Protein AF-I4MZA7-F1 (afdb_monomer)

pLDDT: mean 82.93, std 7.75, range [56.06, 92.25]

Radius of gyration: 20.18 Å; Cα contacts (8 Å, |Δi|>4): 88; chains: 1; bounding box: 49×21×58 Å

Solvent-accessible surface area (backbone atoms only — not comparable to full-atom values): 7206 Å² total; per-residue (Å²): 107,73,64,58,44,52,51,51,52,51,54,47,50,51,50,50,50,53,45,66,72,43,44,63,57,44,51,54,40,62,66,56,78,80,66,92,82,86,68,54,64,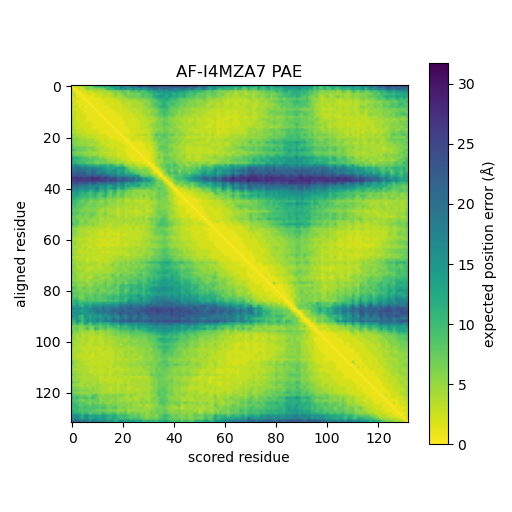65,60,43,53,50,32,48,48,31,40,66,72,43,38,46,54,50,23,50,53,32,44,50,53,32,59,70,48,41,63,58,45,51,51,53,52,51,51,51,52,50,44,40,73,77,46,47,82,67,36,64,81,73,65,51,72,68,64,51,51,44,47,52,53,48,51,53,40,42,52,51,20,52,52,39,43,53,52,40,52,52,40,52,52,51,49,53,62,62,76,103

Mean predicted aligned error: 7.25 Å

Foldseek 3Di:
DVVLLVVLVVLLVVLVVLCVVLVVLLVVLLPDDQDDDDDLPVSLVSLVCSLPVRLVVSLVSLVVSLVVCVVVLVVLVVVLVVLCVVPPPVCVVVDDPSNVSSNVSSVVSVVVSVVSVVSSVSSVVVSVVSVD

Sequence (132 aa):
MSDEISAASLLMAVVAILYGAWYQEIVDAANTTVPAKHDKHKPLAAVEKALFTRCLPLAFMAVMLVLVFSPTLVGIVGHAVSVLREHGLAAYGAYSSVRTAFCVVVLVGGGIAGHVCWMALGLAGLWRRLKA

Secondary structure (DSSP, 8-state):
-HHHHHHHHHHHHHHHHHHHHHHHHHHHHHT----SSS--HHHHHHHHHHIIIIIHHHHHHHHHHHHHHHHHHHHHHHHHHHHHHHHGGGGGGG--HHHHHHHHHHHHHHHHHHHHHHHHHHHHHHHHHHH-

Nearest PDB structures (foldseek):
  7o3y-assembly1_E  TM=3.884E-01  e=1.433E+00  Synechocystis sp. PCC 6803 substr. Kazusa
  6jx6-assembly1_C  TM=3.836E-01  e=4.178E+00  Homo sapiens
  7o3x-assembly1_D  TM=3.149E-01  e=1.775E+00  Synechocystis sp. PCC 6803 substr. Kazusa
  8d9p-assembly1_A  TM=3.160E-01  e=3.198E+00  synthetic construct
  1few-assembly1_A  TM=3.478E-01  e=8.834E+00  Homo sapiens

Structure (mmCIF, N/CA/C/O backbone):
data_AF-I4MZA7-F1
#
_entry.id   AF-I4MZA7-F1
#
loop_
_atom_site.group_PDB
_atom_site.id
_atom_site.type_symbol
_atom_site.label_atom_id
_atom_site.label_alt_id
_atom_site.label_comp_id
_atom_site.label_asym_id
_atom_site.label_entity_id
_atom_site.label_seq_id
_atom_site.pdbx_PDB_ins_code
_atom_site.Cartn_x
_atom_site.Cartn_y
_atom_site.Cartn_z
_atom_site.occupancy
_atom_site.B_iso_or_equiv
_atom_site.auth_seq_id
_atom_site.auth_comp_id
_atom_site.auth_asym_id
_atom_site.auth_atom_id
_atom_site.pdbx_PDB_model_num
ATOM 1 N N . MET A 1 1 ? 18.949 6.616 -8.871 1.00 68.62 1 MET A N 1
ATOM 2 C CA . MET A 1 1 ? 18.487 5.232 -9.145 1.00 68.62 1 MET A CA 1
ATOM 3 C C . MET A 1 1 ? 18.909 4.227 -8.078 1.00 68.62 1 MET A C 1
ATOM 5 O O . MET A 1 1 ? 18.026 3.602 -7.508 1.00 68.62 1 MET A O 1
ATOM 9 N N . SER A 1 2 ? 20.202 4.055 -7.766 1.00 71.81 2 SER A N 1
ATOM 10 C CA . SER A 1 2 ? 20.623 3.140 -6.682 1.00 71.81 2 SER A CA 1
ATOM 11 C C . SER A 1 2 ? 20.015 3.533 -5.328 1.00 71.81 2 SER A C 1
ATOM 13 O O . SER A 1 2 ? 19.492 2.678 -4.616 1.00 71.81 2 SER A O 1
ATOM 15 N N . ASP A 1 3 ? 19.982 4.835 -5.031 1.00 82.94 3 ASP A N 1
ATOM 16 C CA . ASP A 1 3 ? 19.391 5.362 -3.794 1.00 82.94 3 ASP A CA 1
ATOM 17 C C . ASP A 1 3 ? 17.865 5.205 -3.750 1.00 82.94 3 ASP A C 1
ATOM 19 O O . ASP A 1 3 ? 17.312 4.851 -2.715 1.00 82.94 3 ASP A O 1
ATOM 23 N N . GLU A 1 4 ? 17.179 5.388 -4.883 1.00 80.69 4 GLU A N 1
ATOM 24 C CA . GLU A 1 4 ? 15.722 5.205 -4.996 1.00 80.69 4 GLU A CA 1
ATOM 25 C C . GLU A 1 4 ? 15.315 3.754 -4.727 1.00 80.69 4 GLU A C 1
ATOM 27 O O . GLU A 1 4 ? 14.331 3.502 -4.036 1.00 80.69 4 GLU A O 1
ATOM 32 N N . ILE A 1 5 ? 16.084 2.791 -5.242 1.00 81.56 5 ILE A N 1
ATOM 33 C CA . ILE A 1 5 ? 15.834 1.362 -5.021 1.00 81.56 5 ILE A CA 1
ATOM 34 C C . ILE A 1 5 ? 16.136 0.977 -3.584 1.00 81.56 5 ILE A C 1
ATOM 36 O O . ILE A 1 5 ? 15.365 0.228 -2.984 1.00 81.56 5 ILE A O 1
ATOM 40 N N . SER A 1 6 ? 17.231 1.492 -3.027 1.00 86.00 6 SER A N 1
ATOM 41 C CA . SER A 1 6 ? 17.576 1.272 -1.625 1.00 86.00 6 SER A CA 1
ATOM 42 C C . SER A 1 6 ? 16.479 1.816 -0.704 1.00 86.00 6 SER A C 1
ATOM 44 O O . SER A 1 6 ? 15.973 1.091 0.152 1.00 86.00 6 SER A O 1
ATOM 46 N N . ALA A 1 7 ? 16.007 3.042 -0.955 1.00 87.25 7 ALA A N 1
ATOM 47 C CA . ALA A 1 7 ? 14.904 3.656 -0.223 1.00 87.25 7 ALA A CA 1
ATOM 48 C C . ALA A 1 7 ? 13.589 2.875 -0.380 1.00 87.25 7 ALA A C 1
ATOM 50 O O . ALA A 1 7 ? 12.920 2.602 0.616 1.00 87.25 7 ALA A O 1
ATOM 51 N N . ALA A 1 8 ? 13.229 2.466 -1.602 1.00 85.69 8 ALA A N 1
ATOM 52 C CA . ALA A 1 8 ? 12.025 1.673 -1.855 1.00 85.69 8 ALA A CA 1
ATOM 53 C C . ALA A 1 8 ? 12.072 0.318 -1.140 1.00 85.69 8 ALA A C 1
ATOM 55 O O . ALA A 1 8 ? 11.088 -0.093 -0.528 1.00 85.69 8 ALA A O 1
ATOM 56 N N . SER A 1 9 ? 13.227 -0.348 -1.170 1.00 86.50 9 SER A N 1
ATOM 57 C CA . SER A 1 9 ? 13.440 -1.639 -0.511 1.00 86.50 9 SER A CA 1
ATOM 58 C C . SER A 1 9 ? 13.379 -1.509 1.010 1.00 86.50 9 SER A C 1
ATOM 60 O O . SER A 1 9 ? 12.751 -2.336 1.667 1.00 86.50 9 SER A O 1
ATOM 62 N N . LEU A 1 10 ? 13.970 -0.449 1.573 1.00 90.06 10 LEU A N 1
ATOM 63 C CA . LEU A 1 10 ? 13.919 -0.168 3.006 1.00 90.06 10 LEU A CA 1
ATOM 64 C C . LEU A 1 10 ? 12.487 0.109 3.469 1.00 90.06 10 LEU A C 1
ATOM 66 O O . LEU A 1 10 ? 12.022 -0.494 4.434 1.00 90.06 10 LEU A O 1
ATOM 70 N N . LEU A 1 11 ? 11.769 0.987 2.766 1.00 89.62 11 LEU A N 1
ATOM 71 C CA . LEU A 1 11 ? 10.379 1.303 3.087 1.00 89.62 11 LEU A CA 1
ATOM 72 C C . LEU A 1 11 ? 9.485 0.064 2.960 1.00 89.62 11 LEU A C 1
ATOM 74 O O . LEU A 1 11 ? 8.649 -0.177 3.829 1.00 89.62 11 LEU A O 1
ATOM 78 N N . MET A 1 12 ? 9.705 -0.768 1.938 1.00 88.19 12 MET A N 1
ATOM 79 C CA . MET A 1 12 ? 8.994 -2.039 1.795 1.00 88.19 12 MET A CA 1
ATOM 80 C C . MET A 1 12 ? 9.310 -3.020 2.917 1.00 88.19 12 MET A C 1
ATOM 82 O O . MET A 1 12 ? 8.397 -3.675 3.413 1.00 88.19 12 MET A O 1
ATOM 86 N N . ALA A 1 13 ? 10.564 -3.103 3.361 1.00 91.12 13 ALA A N 1
ATOM 87 C CA . ALA A 1 13 ? 10.935 -3.933 4.500 1.00 91.12 13 ALA A CA 1
ATOM 88 C C . ALA A 1 13 ? 10.219 -3.472 5.778 1.00 91.12 13 ALA A C 1
ATOM 90 O O . ALA A 1 13 ? 9.664 -4.298 6.500 1.00 91.12 13 ALA A O 1
ATOM 91 N N . VAL A 1 14 ? 10.154 -2.160 6.023 1.00 91.62 14 VAL A N 1
ATOM 92 C CA . VAL A 1 14 ? 9.414 -1.596 7.162 1.00 91.62 14 VAL A CA 1
ATOM 93 C C . VAL A 1 14 ? 7.927 -1.947 7.075 1.00 91.62 14 VAL A C 1
ATOM 95 O O . VAL A 1 14 ? 7.368 -2.453 8.047 1.00 91.62 14 VAL A O 1
ATOM 98 N N . VAL A 1 15 ? 7.289 -1.753 5.914 1.00 88.94 15 VAL A N 1
ATOM 99 C CA . VAL A 1 15 ? 5.874 -2.111 5.712 1.00 88.94 15 VAL A CA 1
ATOM 100 C C . VAL A 1 15 ? 5.646 -3.609 5.912 1.00 88.94 15 VAL A C 1
ATOM 102 O O . VAL A 1 15 ? 4.683 -3.984 6.572 1.00 88.94 15 VAL A O 1
ATOM 105 N N . ALA A 1 16 ? 6.529 -4.470 5.402 1.00 88.31 16 ALA A N 1
ATOM 106 C CA . ALA A 1 16 ? 6.419 -5.918 5.556 1.00 88.31 16 ALA A CA 1
ATOM 107 C C . ALA A 1 16 ? 6.544 -6.361 7.022 1.00 88.31 16 ALA A C 1
ATOM 109 O O . ALA A 1 16 ? 5.774 -7.210 7.471 1.00 88.31 16 ALA A O 1
ATOM 110 N N . ILE A 1 17 ? 7.466 -5.761 7.783 1.00 92.25 17 ILE A N 1
ATOM 111 C CA . ILE A 1 17 ? 7.633 -6.034 9.216 1.00 92.25 17 ILE A CA 1
ATOM 112 C C . ILE A 1 17 ? 6.393 -5.585 9.993 1.00 92.25 17 ILE A C 1
ATOM 114 O O . ILE A 1 17 ? 5.857 -6.361 10.783 1.00 92.25 17 ILE A O 1
ATOM 118 N N . LEU A 1 18 ? 5.903 -4.364 9.753 1.00 89.12 18 LEU A N 1
ATOM 119 C CA . LEU A 1 18 ? 4.693 -3.855 10.408 1.00 89.12 18 LEU A CA 1
ATOM 120 C C . LEU A 1 18 ? 3.461 -4.688 10.043 1.00 89.12 18 LEU A C 1
ATOM 122 O O . LEU A 1 18 ? 2.650 -5.004 10.911 1.00 89.12 18 LEU A O 1
ATOM 126 N N . TYR A 1 19 ? 3.348 -5.090 8.775 1.00 87.88 19 TYR A N 1
ATOM 127 C CA . TYR A 1 19 ? 2.297 -5.985 8.313 1.00 87.88 19 TYR A CA 1
ATOM 128 C C . TYR A 1 19 ? 2.361 -7.318 9.051 1.00 87.88 19 TYR A C 1
ATOM 130 O O . TYR A 1 19 ? 1.372 -7.707 9.660 1.00 87.88 19 TYR A O 1
ATOM 138 N N . GLY A 1 20 ? 3.518 -7.981 9.086 1.00 88.44 20 GLY A N 1
ATOM 139 C CA . GLY A 1 20 ? 3.688 -9.241 9.812 1.00 88.44 20 GLY A CA 1
ATOM 140 C C . GLY A 1 20 ? 3.380 -9.123 11.308 1.00 88.44 20 GLY A C 1
ATOM 141 O O . GLY A 1 20 ? 2.725 -10.001 11.865 1.00 88.44 20 GLY A O 1
ATOM 142 N N . ALA A 1 21 ? 3.790 -8.021 11.942 1.00 89.81 21 ALA A N 1
ATOM 143 C CA . ALA A 1 21 ? 3.565 -7.777 13.365 1.00 89.81 21 ALA A CA 1
ATOM 144 C C . ALA A 1 21 ? 2.085 -7.553 13.710 1.00 89.81 21 ALA A C 1
ATOM 146 O O . ALA A 1 21 ? 1.628 -7.992 14.762 1.00 89.81 21 ALA A O 1
ATOM 147 N N . TRP A 1 22 ? 1.332 -6.868 12.846 1.00 90.00 22 TRP A N 1
ATOM 148 C CA . TRP A 1 22 ? -0.057 -6.493 13.129 1.00 90.00 22 TRP A CA 1
ATOM 149 C C . TRP A 1 22 ? -1.097 -7.390 12.457 1.00 90.00 22 TRP A C 1
ATOM 151 O O . TRP A 1 22 ? -2.272 -7.304 12.806 1.00 90.00 22 TRP A O 1
ATOM 161 N N . TYR A 1 23 ? -0.697 -8.253 11.519 1.00 85.62 23 TYR A N 1
ATOM 162 C CA . TYR A 1 23 ? -1.616 -9.061 10.717 1.00 85.62 23 TYR A CA 1
ATOM 163 C C . TYR A 1 23 ? -2.543 -9.932 11.569 1.00 85.62 23 TYR A C 1
ATOM 165 O O . TYR A 1 23 ? -3.756 -9.872 11.381 1.00 85.62 23 TYR A O 1
ATOM 173 N N . GLN A 1 24 ? -1.999 -10.684 12.533 1.00 84.25 24 GLN A N 1
ATOM 174 C CA . GLN A 1 24 ? -2.805 -11.550 13.405 1.00 84.25 24 GLN A CA 1
ATOM 175 C C . GLN A 1 24 ? -3.857 -10.746 14.168 1.00 84.25 24 GLN A C 1
ATOM 177 O O . GLN A 1 24 ? -5.030 -11.091 14.163 1.00 84.25 24 GLN A O 1
ATOM 182 N N . GLU A 1 25 ? -3.472 -9.593 14.711 1.00 83.38 25 GLU A N 1
ATOM 183 C CA . GLU A 1 25 ? -4.386 -8.763 15.491 1.00 83.38 25 GLU A CA 1
ATOM 184 C C . GLU A 1 25 ? -5.499 -8.133 14.635 1.00 83.38 25 GLU A C 1
ATOM 186 O O . GLU A 1 25 ? -6.609 -7.911 15.120 1.00 83.38 25 GLU A O 1
ATOM 191 N N . ILE A 1 26 ? -5.220 -7.842 13.358 1.00 83.88 26 ILE A N 1
ATOM 192 C CA . ILE A 1 26 ? -6.232 -7.378 12.400 1.00 83.88 26 ILE A CA 1
ATOM 193 C C . ILE A 1 26 ? -7.184 -8.530 12.049 1.00 83.88 26 ILE A C 1
ATOM 195 O O . ILE A 1 26 ? -8.394 -8.320 11.994 1.00 83.88 26 ILE A O 1
ATOM 199 N N . VAL A 1 27 ? -6.661 -9.739 11.830 1.00 85.44 27 VAL A N 1
ATOM 200 C CA . VAL A 1 27 ? -7.465 -10.932 11.517 1.00 85.44 27 VAL A CA 1
ATOM 201 C C . VAL A 1 27 ? -8.358 -11.328 12.694 1.00 85.44 27 VAL A C 1
ATOM 203 O O . VAL A 1 27 ? -9.546 -11.579 12.499 1.00 85.44 27 VAL A O 1
ATOM 206 N N . ASP A 1 28 ? -7.841 -11.309 13.918 1.00 83.38 28 ASP A N 1
ATOM 207 C CA . ASP A 1 28 ? -8.614 -11.614 15.126 1.00 83.38 28 ASP A CA 1
ATOM 208 C C . ASP A 1 28 ? -9.752 -10.605 15.334 1.00 83.38 28 ASP A C 1
ATOM 210 O O . ASP A 1 28 ? -10.897 -10.976 15.616 1.00 83.38 28 ASP A O 1
ATOM 214 N N . ALA A 1 29 ? -9.476 -9.317 15.110 1.00 80.88 29 ALA A N 1
ATOM 215 C CA . ALA A 1 29 ? -10.504 -8.283 15.128 1.00 80.88 29 ALA A CA 1
ATOM 216 C C . ALA A 1 29 ? -11.545 -8.482 14.011 1.00 80.88 29 ALA A C 1
ATOM 218 O O . ALA A 1 29 ? -12.739 -8.315 14.255 1.00 80.88 29 ALA A O 1
ATOM 219 N N . ALA A 1 30 ? -11.125 -8.883 12.805 1.00 78.88 30 ALA A N 1
ATOM 220 C CA . ALA A 1 30 ? -12.030 -9.176 11.688 1.00 78.88 30 ALA A CA 1
ATOM 221 C C . ALA A 1 30 ? -12.961 -10.368 11.972 1.00 78.88 30 ALA A C 1
ATOM 223 O O . ALA A 1 30 ? -14.106 -10.374 11.522 1.00 78.88 30 ALA A O 1
ATOM 224 N N . ASN A 1 31 ? -12.478 -11.356 12.728 1.00 82.75 31 ASN A N 1
ATOM 225 C CA . ASN A 1 31 ? -13.219 -12.565 13.094 1.00 82.75 31 ASN A CA 1
ATOM 226 C C . ASN A 1 31 ? -14.056 -12.407 14.374 1.00 82.75 31 ASN A C 1
ATOM 228 O O . ASN A 1 31 ? -14.719 -13.352 14.804 1.00 82.75 31 ASN A O 1
ATOM 232 N N . THR A 1 32 ? -14.050 -11.225 14.994 1.00 78.62 32 THR A N 1
ATOM 233 C CA . THR A 1 32 ? -14.827 -10.970 16.207 1.00 78.62 32 THR A CA 1
ATOM 234 C C . THR A 1 32 ? -16.327 -11.068 15.911 1.00 78.62 32 THR A C 1
ATOM 236 O O . THR A 1 32 ? -16.890 -10.294 15.136 1.00 78.62 32 THR A O 1
ATOM 239 N N . THR A 1 33 ? -17.002 -12.021 16.558 1.00 70.50 33 THR A N 1
ATOM 240 C CA . THR A 1 33 ? -18.451 -12.221 16.430 1.00 70.50 33 THR A CA 1
ATOM 241 C C . THR A 1 33 ? -19.230 -11.055 17.028 1.00 70.50 33 THR A C 1
ATOM 243 O O . THR A 1 33 ? -18.947 -10.630 18.147 1.00 70.50 33 THR A O 1
ATOM 246 N N . VAL A 1 34 ? -20.255 -10.574 16.318 1.00 66.25 34 VAL A N 1
ATOM 247 C CA . VAL A 1 34 ? -21.151 -9.507 16.793 1.00 66.25 34 VAL A CA 1
ATOM 248 C C . VAL A 1 34 ? -22.125 -10.083 17.832 1.00 66.25 34 VAL A C 1
ATOM 250 O O . VAL A 1 34 ? -22.986 -10.884 17.459 1.00 66.25 34 VAL A O 1
ATOM 253 N N . PRO A 1 35 ? -22.038 -9.712 19.125 1.00 69.19 35 PRO A N 1
ATOM 254 C CA . PRO A 1 35 ? -22.944 -10.252 20.131 1.00 69.19 35 PRO A CA 1
ATOM 255 C C . PRO A 1 35 ? -24.355 -9.671 19.966 1.00 69.19 35 PRO A C 1
ATOM 257 O O . PRO A 1 35 ? -24.537 -8.473 19.743 1.00 69.19 35 PRO A O 1
ATOM 260 N N . ALA A 1 36 ? -25.367 -10.530 20.113 1.00 63.28 36 ALA A N 1
ATOM 261 C CA . ALA A 1 36 ? -26.744 -10.213 19.744 1.00 63.28 36 ALA A CA 1
ATOM 262 C C . ALA A 1 36 ? -27.428 -9.163 20.635 1.00 63.28 36 ALA A C 1
ATOM 264 O O . ALA A 1 36 ? -28.314 -8.480 20.130 1.00 63.28 36 ALA A O 1
ATOM 265 N N . LYS A 1 37 ? -27.081 -9.020 21.931 1.00 59.12 37 LYS A N 1
ATOM 266 C CA . LYS A 1 37 ? -27.873 -8.136 22.813 1.00 59.12 37 LYS A CA 1
ATOM 267 C C . LYS A 1 37 ? -27.232 -7.504 24.059 1.00 59.12 37 LYS A C 1
ATOM 269 O O . LYS A 1 37 ? -27.849 -6.551 24.516 1.00 59.12 37 LYS A O 1
ATOM 274 N N . HIS A 1 38 ? -26.093 -7.940 24.628 1.00 56.06 38 HIS A N 1
ATOM 275 C CA . HIS A 1 38 ? -25.729 -7.460 25.989 1.00 56.06 38 HIS A CA 1
ATOM 276 C C . HIS A 1 38 ? -24.266 -7.118 26.340 1.00 56.06 38 HIS A C 1
ATOM 278 O O . HIS A 1 38 ? -24.046 -6.644 27.446 1.00 56.06 38 HIS A O 1
ATOM 284 N N . ASP A 1 39 ? -23.272 -7.236 25.452 1.00 64.31 39 ASP A N 1
ATOM 285 C CA . ASP A 1 39 ? -21.921 -6.713 25.761 1.00 64.31 39 ASP A CA 1
ATOM 286 C C . ASP A 1 39 ? -21.139 -6.362 24.483 1.00 64.31 39 ASP A C 1
ATOM 288 O O . ASP A 1 39 ? -20.145 -6.989 24.120 1.00 64.31 39 ASP A O 1
ATOM 292 N N . LYS A 1 40 ? -21.644 -5.379 23.723 1.00 67.44 40 LYS A N 1
ATOM 293 C CA . LYS A 1 40 ? -20.990 -4.903 22.489 1.00 67.44 40 LYS A CA 1
ATOM 294 C C . LYS A 1 40 ? -19.747 -4.047 22.770 1.00 67.44 40 LYS A C 1
ATOM 296 O O . LYS A 1 40 ? -18.962 -3.810 21.858 1.00 67.44 40 LYS A O 1
ATOM 301 N N . HIS A 1 41 ? -19.543 -3.582 24.006 1.00 72.00 41 HIS A N 1
ATOM 302 C CA . HIS A 1 41 ? -18.544 -2.554 24.303 1.00 72.00 41 HIS A CA 1
ATOM 303 C C . HIS A 1 41 ? -17.104 -3.070 24.183 1.00 72.00 41 HIS A C 1
ATOM 305 O O . HIS A 1 41 ? -16.265 -2.414 23.566 1.00 72.00 41 HIS A O 1
ATOM 311 N N . LYS A 1 42 ? -16.836 -4.272 24.709 1.00 75.75 42 LYS A N 1
ATOM 312 C CA . LYS A 1 42 ? -15.532 -4.945 24.599 1.0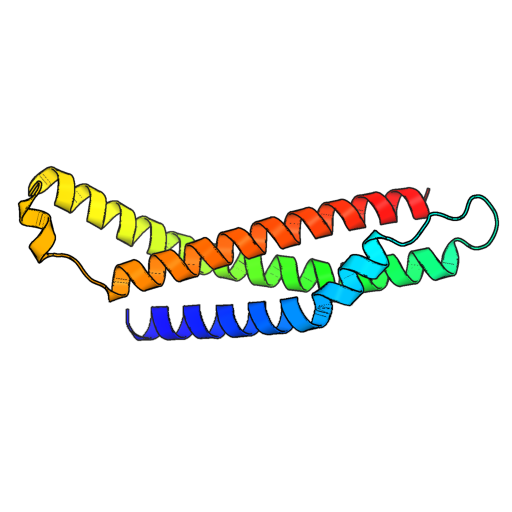0 75.75 42 LYS A CA 1
ATOM 313 C C . LYS A 1 42 ? -15.140 -5.296 23.154 1.00 75.75 42 LYS A C 1
ATOM 315 O O . LYS A 1 42 ? -14.042 -4.909 22.753 1.00 75.75 42 LYS A O 1
ATOM 320 N N . PRO A 1 43 ? -15.988 -5.970 22.346 1.00 76.94 43 PRO A N 1
ATOM 321 C CA . PRO A 1 43 ? -15.641 -6.272 20.958 1.00 76.94 43 PRO A CA 1
ATOM 322 C C . PRO A 1 43 ? -15.540 -5.006 20.099 1.00 76.94 43 PRO A C 1
ATOM 324 O O . PRO A 1 43 ? -14.662 -4.925 19.247 1.00 76.94 43 PRO A O 1
ATOM 327 N N . LEU A 1 44 ? -16.362 -3.982 20.356 1.00 79.19 44 LEU A N 1
ATOM 328 C CA . LEU A 1 44 ? -16.271 -2.710 19.638 1.00 79.19 44 LEU A CA 1
ATOM 329 C C . LEU A 1 44 ? -14.941 -1.998 19.911 1.00 79.19 44 LEU A C 1
ATOM 331 O O . LEU A 1 44 ? -14.286 -1.581 18.961 1.00 79.19 44 LEU A O 1
ATOM 335 N N . ALA A 1 45 ? -14.503 -1.922 21.172 1.00 79.88 45 ALA A N 1
ATOM 336 C CA . ALA A 1 45 ? -13.222 -1.308 21.528 1.00 79.88 45 ALA A CA 1
ATOM 337 C C . ALA A 1 45 ? -12.020 -2.061 20.926 1.00 79.88 45 ALA A C 1
ATOM 339 O O . ALA A 1 45 ? -11.053 -1.437 20.487 1.00 79.88 45 ALA A O 1
ATOM 340 N N . ALA A 1 46 ? -12.083 -3.396 20.865 1.00 81.06 46 ALA A N 1
ATOM 341 C CA . ALA A 1 46 ? -11.049 -4.213 20.232 1.00 81.06 46 ALA A CA 1
ATOM 342 C C . ALA A 1 46 ? -10.967 -3.964 18.715 1.00 81.06 46 ALA A C 1
ATOM 344 O O . ALA A 1 46 ? -9.879 -3.715 18.191 1.00 81.06 46 ALA A O 1
ATOM 345 N N . VAL A 1 47 ? -12.115 -3.958 18.027 1.00 82.50 47 VAL A N 1
ATOM 346 C CA . VAL A 1 47 ? -12.197 -3.684 16.582 1.00 82.50 47 VAL A CA 1
ATOM 347 C C . VAL A 1 47 ? -11.776 -2.249 16.264 1.00 82.50 47 VAL A C 1
ATOM 349 O O . VAL A 1 47 ? -11.048 -2.026 15.301 1.00 82.50 47 VAL A O 1
ATOM 352 N N . GLU A 1 48 ? -12.171 -1.273 17.082 1.00 84.50 48 GLU A N 1
ATOM 353 C CA . GLU A 1 48 ? -11.784 0.131 16.916 1.00 84.50 48 GLU A CA 1
ATOM 354 C C . GLU A 1 48 ? -10.273 0.325 17.072 1.00 84.50 48 GLU A C 1
ATOM 356 O O . GLU A 1 48 ? -9.638 0.941 16.215 1.00 84.50 48 GLU A O 1
ATOM 361 N N . LYS A 1 49 ? -9.673 -0.263 18.113 1.00 84.69 49 LYS A N 1
ATOM 362 C CA . LYS A 1 49 ? -8.222 -0.215 18.324 1.00 84.69 49 LYS A CA 1
ATOM 363 C C . LYS A 1 49 ? -7.467 -0.879 17.170 1.00 84.69 49 LYS A C 1
ATOM 365 O O . LYS A 1 49 ? -6.493 -0.320 16.670 1.00 84.69 49 LYS A O 1
ATOM 370 N N . ALA A 1 50 ? -7.916 -2.047 16.711 1.00 85.44 50 ALA A N 1
ATOM 371 C CA . ALA A 1 50 ? -7.300 -2.724 15.572 1.00 85.44 50 ALA A CA 1
ATOM 372 C C . ALA A 1 50 ? -7.417 -1.899 14.278 1.00 85.44 50 ALA A C 1
ATOM 374 O O . ALA A 1 50 ? -6.445 -1.789 13.527 1.00 85.44 50 ALA A O 1
ATOM 375 N N . LEU A 1 51 ? -8.569 -1.264 14.044 1.00 85.69 51 LEU A N 1
ATOM 376 C CA . LEU A 1 51 ? -8.803 -0.430 12.870 1.00 85.69 51 LEU A CA 1
ATOM 377 C C . LEU A 1 51 ? -7.945 0.842 12.895 1.00 85.69 51 LEU A C 1
ATOM 379 O O . LEU A 1 51 ? -7.170 1.064 11.969 1.00 85.69 51 LEU A O 1
ATOM 383 N N . PHE A 1 52 ? -8.048 1.662 13.942 1.00 86.38 52 PHE A N 1
ATOM 384 C CA . PHE A 1 52 ? -7.434 2.994 13.973 1.00 86.38 52 PHE A CA 1
ATOM 385 C C . PHE A 1 52 ? -5.960 2.998 14.373 1.00 86.38 52 PHE A C 1
ATOM 387 O O . PHE A 1 52 ? -5.218 3.865 13.922 1.00 86.38 52 PHE A O 1
ATOM 394 N N . THR A 1 53 ? -5.510 2.054 15.201 1.00 86.56 53 THR A N 1
ATOM 395 C CA . THR A 1 53 ? -4.120 2.046 15.687 1.00 86.56 53 THR A CA 1
ATOM 396 C C . THR A 1 53 ? -3.193 1.207 14.812 1.00 86.56 53 THR A C 1
ATOM 398 O O . THR A 1 53 ? -1.984 1.406 14.855 1.00 86.56 53 THR A O 1
ATOM 401 N N . ARG A 1 54 ? -3.726 0.268 14.018 1.00 87.00 54 ARG A N 1
ATOM 402 C CA . ARG A 1 54 ? -2.902 -0.690 13.260 1.00 87.00 54 ARG A CA 1
ATOM 403 C C . ARG A 1 54 ? -3.252 -0.732 11.787 1.00 87.00 54 ARG A C 1
ATOM 405 O O . ARG A 1 54 ? -2.419 -0.396 10.953 1.00 87.00 54 ARG A O 1
ATOM 412 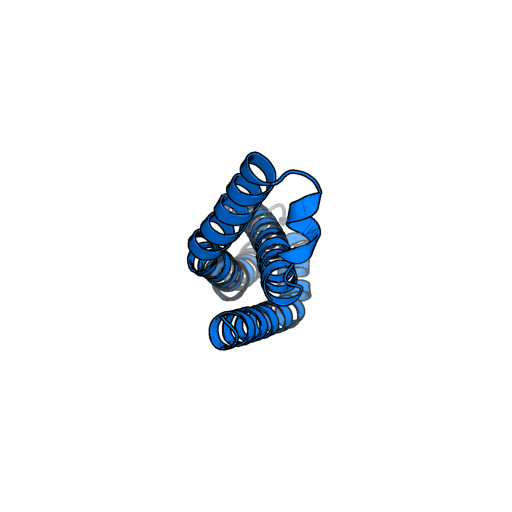N N . CYS A 1 55 ? -4.489 -1.103 11.467 1.00 87.62 55 CYS A N 1
ATOM 413 C CA . CYS A 1 55 ? -4.902 -1.342 10.089 1.00 87.62 55 CYS A CA 1
ATOM 414 C C . CYS A 1 55 ? -4.847 -0.061 9.244 1.00 87.62 55 CYS A C 1
ATOM 416 O O . CYS A 1 55 ? -4.279 -0.062 8.156 1.00 87.62 55 CYS A O 1
ATOM 418 N N . LEU A 1 56 ? -5.370 1.051 9.766 1.00 88.31 56 LEU A N 1
ATOM 419 C CA . LEU A 1 56 ? -5.428 2.325 9.055 1.00 88.31 56 LEU A CA 1
ATOM 420 C C . LEU A 1 56 ? -4.048 2.995 8.897 1.00 88.31 56 LEU A C 1
ATOM 422 O O . LEU A 1 56 ? -3.732 3.390 7.775 1.00 88.31 56 LEU A O 1
ATOM 426 N N . PRO A 1 57 ? -3.179 3.062 9.92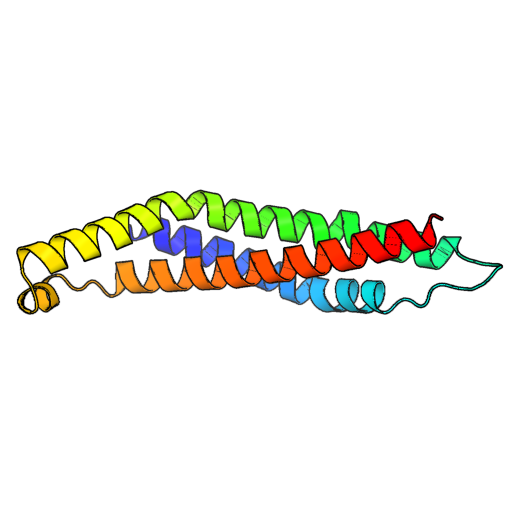9 1.00 89.06 57 PRO A N 1
ATOM 427 C CA . PRO A 1 57 ? -1.799 3.519 9.760 1.00 89.06 57 PRO A CA 1
ATOM 428 C C . PRO A 1 57 ? -1.012 2.667 8.763 1.00 89.06 57 PRO A C 1
ATOM 430 O O . PRO A 1 57 ? -0.300 3.212 7.923 1.00 89.06 57 PRO A O 1
ATOM 433 N N . LEU A 1 58 ? -1.173 1.341 8.808 1.00 88.94 58 LEU A N 1
ATOM 434 C CA . LEU A 1 58 ? -0.506 0.429 7.880 1.00 88.94 58 LEU A CA 1
ATOM 435 C C . LEU A 1 58 ? -0.983 0.631 6.438 1.00 88.94 58 LEU A C 1
ATOM 437 O O . LEU A 1 58 ? -0.158 0.723 5.531 1.00 88.94 58 LEU A O 1
ATOM 441 N N . ALA A 1 59 ? -2.299 0.755 6.234 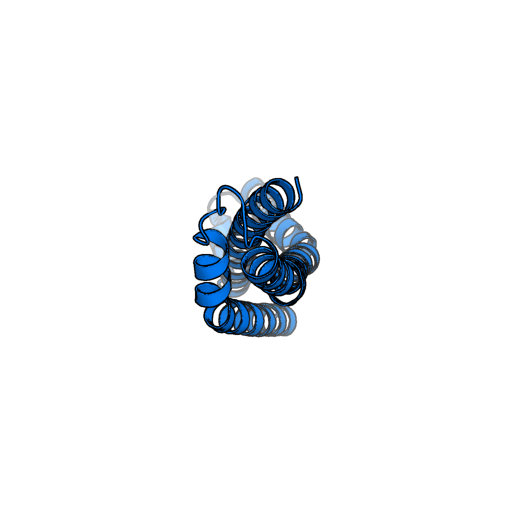1.00 89.31 59 ALA A N 1
ATOM 442 C CA . ALA A 1 59 ? -2.884 1.065 4.933 1.00 89.31 59 ALA A CA 1
ATOM 443 C C . ALA A 1 59 ? -2.336 2.391 4.400 1.00 89.31 59 ALA A C 1
ATOM 445 O O . ALA A 1 59 ? -1.905 2.474 3.253 1.00 89.31 59 ALA A O 1
ATOM 446 N N . PHE A 1 60 ? -2.303 3.417 5.253 1.00 90.44 60 PHE A N 1
ATOM 447 C CA . PHE A 1 60 ? -1.807 4.736 4.892 1.00 90.44 60 PHE A CA 1
ATOM 448 C C . PHE A 1 60 ? -0.332 4.700 4.480 1.00 90.44 60 PHE A C 1
ATOM 450 O O . PHE A 1 60 ? 0.008 5.223 3.421 1.00 90.44 60 PHE A O 1
ATOM 457 N N . MET A 1 61 ? 0.537 4.042 5.258 1.00 90.38 61 MET A N 1
ATOM 458 C CA . MET A 1 61 ? 1.956 3.912 4.909 1.00 90.38 61 MET A CA 1
ATOM 459 C C . MET A 1 61 ? 2.158 3.153 3.596 1.00 90.38 61 MET A C 1
ATOM 461 O O . MET A 1 61 ? 2.932 3.596 2.749 1.00 90.38 61 MET A O 1
ATOM 465 N N . ALA A 1 62 ? 1.447 2.039 3.403 1.00 88.69 62 ALA A N 1
ATOM 466 C CA . ALA A 1 62 ? 1.559 1.239 2.188 1.00 88.69 62 ALA A CA 1
ATOM 467 C C . ALA A 1 62 ? 1.081 2.018 0.948 1.00 88.69 62 ALA A C 1
ATOM 469 O O . ALA A 1 62 ? 1.748 2.010 -0.085 1.00 88.69 62 ALA A O 1
ATOM 470 N N . VAL A 1 63 ? -0.029 2.755 1.055 1.00 90.56 63 VAL A N 1
ATOM 471 C CA . VAL A 1 63 ? -0.534 3.612 -0.029 1.00 90.56 63 VAL A CA 1
ATOM 472 C C . VAL A 1 63 ? 0.420 4.771 -0.317 1.00 90.56 63 VAL A C 1
ATOM 474 O O . VAL A 1 63 ? 0.710 5.036 -1.482 1.00 90.56 63 VAL A O 1
ATOM 477 N N . MET A 1 64 ? 0.944 5.441 0.713 1.00 91.12 64 MET A N 1
ATOM 478 C CA . MET A 1 64 ? 1.925 6.520 0.545 1.00 91.12 64 MET A CA 1
ATOM 479 C C . MET A 1 64 ? 3.186 6.030 -0.165 1.00 91.12 64 MET A C 1
ATOM 481 O O . MET A 1 64 ? 3.647 6.685 -1.095 1.00 91.12 64 MET A O 1
ATOM 485 N N . LEU A 1 65 ? 3.705 4.860 0.217 1.00 89.31 65 LEU A N 1
ATOM 486 C CA . LEU A 1 65 ? 4.851 4.234 -0.444 1.00 89.31 65 LEU A CA 1
ATOM 487 C C . LEU A 1 65 ? 4.591 4.069 -1.944 1.00 89.31 65 LEU A C 1
ATOM 489 O O . LEU A 1 65 ? 5.391 4.506 -2.770 1.00 89.31 65 LEU A O 1
ATOM 493 N N . VAL A 1 66 ? 3.448 3.486 -2.304 1.00 89.31 66 VAL A N 1
ATOM 494 C CA . VAL A 1 66 ? 3.080 3.264 -3.707 1.00 89.31 66 VAL A CA 1
ATOM 495 C C . VAL A 1 66 ? 2.922 4.587 -4.448 1.00 89.31 66 VAL A C 1
ATOM 497 O O . VAL A 1 66 ? 3.415 4.711 -5.562 1.00 89.31 66 VAL A O 1
ATOM 500 N N . LEU A 1 67 ? 2.294 5.594 -3.840 1.00 90.06 67 LEU A N 1
ATOM 501 C CA . LEU A 1 67 ? 2.114 6.909 -4.459 1.00 90.06 67 LEU A CA 1
ATOM 502 C C . LEU A 1 67 ? 3.440 7.634 -4.702 1.00 90.06 67 LEU A C 1
ATOM 504 O O . LEU A 1 67 ? 3.612 8.222 -5.767 1.00 90.06 67 LEU A O 1
ATOM 508 N N . VAL A 1 68 ? 4.383 7.558 -3.760 1.00 91.38 68 VAL A N 1
ATOM 509 C CA . VAL A 1 68 ? 5.714 8.171 -3.891 1.00 91.38 68 VAL A CA 1
ATOM 510 C C . VAL A 1 68 ? 6.505 7.539 -5.037 1.00 91.38 68 VAL A C 1
ATOM 512 O O . VAL A 1 68 ? 7.155 8.253 -5.798 1.00 91.38 68 VAL A O 1
ATOM 515 N N . PHE A 1 69 ? 6.429 6.215 -5.203 1.00 87.94 69 PHE A N 1
ATOM 516 C CA . PHE A 1 69 ? 7.189 5.501 -6.236 1.00 87.94 69 PHE A CA 1
ATOM 517 C C . PHE A 1 69 ? 6.438 5.295 -7.561 1.00 87.94 69 PHE A C 1
ATOM 519 O O . PHE A 1 69 ? 7.055 4.950 -8.571 1.00 87.94 69 PHE A O 1
ATOM 526 N N . SER A 1 70 ? 5.130 5.556 -7.592 1.00 88.00 70 SER A N 1
ATOM 527 C CA . SER A 1 70 ? 4.281 5.508 -8.788 1.00 88.00 70 SER A CA 1
ATOM 528 C C . SER A 1 70 ? 4.795 6.360 -9.960 1.00 88.00 70 SER A C 1
ATOM 530 O O . SER A 1 70 ? 4.934 5.809 -11.055 1.00 88.00 70 SER A O 1
ATOM 532 N N . PRO A 1 71 ? 5.148 7.656 -9.799 1.00 86.88 71 PRO A N 1
ATOM 533 C CA . PRO A 1 71 ? 5.630 8.458 -10.928 1.00 86.88 71 PRO A CA 1
ATOM 534 C C . PRO A 1 71 ? 6.918 7.887 -11.533 1.00 86.88 71 PR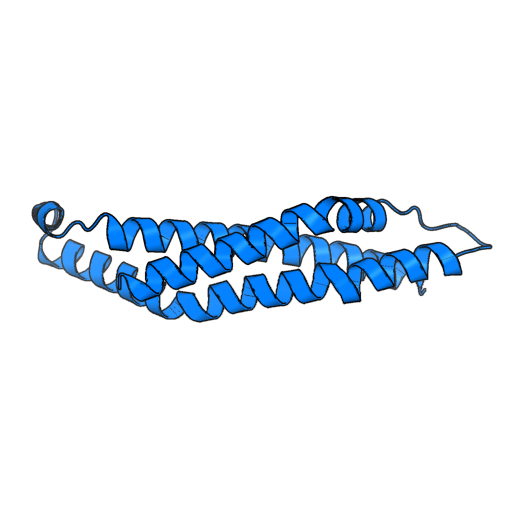O A C 1
ATOM 536 O O . PRO A 1 71 ? 7.059 7.831 -12.756 1.00 86.88 71 PRO A O 1
ATOM 539 N N . THR A 1 72 ? 7.829 7.390 -10.693 1.00 87.06 72 THR A N 1
ATOM 540 C CA . THR A 1 72 ? 9.069 6.742 -11.137 1.00 87.06 72 THR A CA 1
ATOM 541 C C . THR A 1 72 ? 8.779 5.460 -11.912 1.00 87.06 72 THR A C 1
ATOM 543 O O . THR A 1 72 ? 9.379 5.229 -12.962 1.00 87.06 72 THR A O 1
ATOM 546 N N . LEU A 1 73 ? 7.824 4.647 -11.448 1.00 86.50 73 LEU A N 1
ATOM 547 C CA . LEU A 1 73 ? 7.385 3.445 -12.156 1.00 86.50 73 LEU A CA 1
ATOM 548 C C . LEU A 1 73 ? 6.832 3.786 -13.547 1.00 86.50 73 LEU A C 1
ATOM 550 O O . LEU A 1 73 ? 7.244 3.179 -14.534 1.00 86.50 73 LEU A O 1
ATOM 554 N N . VAL A 1 74 ? 5.946 4.782 -13.641 1.00 87.31 74 VAL A N 1
ATOM 555 C CA . VAL A 1 74 ? 5.366 5.229 -14.919 1.00 87.31 74 VAL A CA 1
ATOM 556 C C . VAL A 1 74 ? 6.452 5.741 -15.865 1.00 87.31 74 VAL A C 1
ATOM 558 O O . VAL A 1 74 ? 6.427 5.409 -17.048 1.00 87.31 74 VAL A O 1
ATOM 561 N N . GLY A 1 75 ? 7.441 6.481 -15.356 1.00 86.19 75 GLY A N 1
ATOM 562 C CA . GLY A 1 75 ? 8.583 6.937 -16.149 1.00 86.19 75 GLY A CA 1
ATOM 563 C C . GLY A 1 75 ? 9.421 5.783 -16.708 1.00 86.19 75 GLY A C 1
ATOM 564 O O . GLY A 1 75 ? 9.756 5.779 -17.893 1.00 86.19 75 GLY A O 1
ATOM 565 N N . ILE A 1 76 ? 9.712 4.768 -15.887 1.00 85.88 76 ILE A N 1
ATOM 566 C CA . ILE A 1 76 ? 10.466 3.579 -16.313 1.00 85.88 76 ILE A CA 1
ATOM 567 C C . ILE A 1 76 ? 9.690 2.788 -17.370 1.00 85.88 76 ILE A C 1
ATOM 569 O O . ILE A 1 76 ? 10.262 2.415 -18.395 1.00 85.88 76 ILE A O 1
ATOM 573 N N . VAL A 1 77 ? 8.395 2.552 -17.147 1.00 85.50 77 VAL A N 1
ATOM 574 C CA . VAL A 1 77 ? 7.538 1.818 -18.089 1.00 85.50 77 VAL A CA 1
ATOM 575 C C . VAL A 1 77 ? 7.377 2.598 -19.394 1.00 85.50 77 VAL A C 1
ATOM 577 O O . VAL A 1 77 ? 7.521 2.020 -20.467 1.00 85.50 77 VAL A O 1
ATOM 580 N N . GLY A 1 78 ? 7.150 3.912 -19.324 1.00 84.94 78 GLY A N 1
ATOM 581 C CA . GLY A 1 78 ? 7.056 4.780 -20.497 1.00 84.94 78 GLY A CA 1
ATOM 582 C C . GLY A 1 78 ? 8.328 4.746 -21.344 1.00 84.94 78 GLY A C 1
ATOM 583 O O . GLY A 1 78 ? 8.249 4.559 -22.557 1.00 84.94 78 GLY A O 1
ATOM 584 N N . HIS A 1 79 ? 9.497 4.821 -20.701 1.00 84.19 79 HIS A N 1
ATOM 585 C CA . HIS A 1 79 ? 10.789 4.686 -21.374 1.00 84.19 79 HIS A CA 1
ATOM 586 C C . HIS A 1 79 ? 10.992 3.284 -21.970 1.00 84.19 79 HIS A C 1
ATOM 588 O O . HIS A 1 79 ? 11.562 3.137 -23.047 1.00 84.19 79 HIS A O 1
ATOM 594 N N . ALA A 1 80 ? 10.549 2.225 -21.291 1.00 82.31 80 ALA A N 1
ATOM 595 C CA . ALA A 1 80 ? 10.633 0.873 -21.841 1.00 82.31 80 ALA A CA 1
ATOM 596 C C . ALA A 1 80 ? 9.763 0.726 -23.102 1.00 82.31 80 ALA A C 1
ATOM 598 O O . ALA A 1 80 ? 10.201 0.142 -24.092 1.00 82.31 80 ALA A O 1
ATOM 599 N N . VAL A 1 81 ? 8.559 1.307 -23.094 1.00 82.44 81 VAL A N 1
ATOM 600 C CA . VAL A 1 81 ? 7.637 1.290 -24.238 1.00 82.44 81 VAL A CA 1
ATOM 601 C C . VAL A 1 81 ? 8.174 2.112 -25.411 1.00 82.44 81 VAL A C 1
ATOM 603 O O . VAL A 1 81 ? 8.063 1.659 -26.550 1.00 82.44 81 VAL A O 1
ATOM 606 N N . SER A 1 82 ? 8.765 3.288 -25.169 1.00 82.25 82 SER A N 1
ATOM 607 C CA . SER A 1 82 ? 9.347 4.105 -26.244 1.00 82.25 82 SER A CA 1
ATOM 608 C C . SER A 1 82 ? 10.52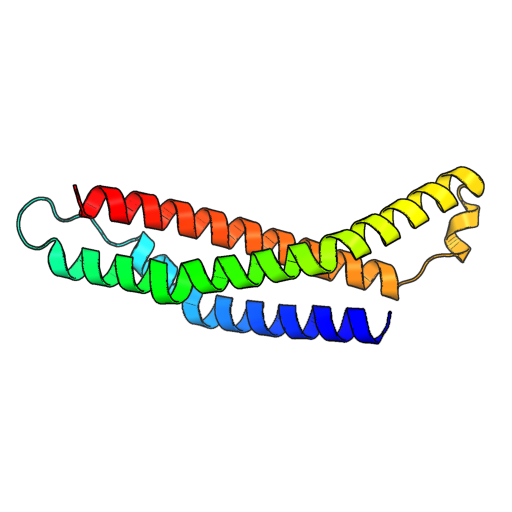9 3.399 -26.908 1.00 82.25 82 SER A C 1
ATOM 610 O O . SER A 1 82 ? 10.547 3.260 -28.128 1.00 82.25 82 SER A O 1
ATOM 612 N N . VAL A 1 83 ? 11.453 2.846 -26.116 1.00 81.62 83 VAL A N 1
ATOM 613 C CA . VAL A 1 83 ? 12.614 2.107 -26.637 1.00 81.62 83 VAL A CA 1
ATOM 614 C C . VAL A 1 83 ? 12.178 0.866 -27.417 1.00 81.62 83 VAL A C 1
ATOM 616 O O . VAL A 1 83 ? 12.731 0.587 -28.480 1.00 81.62 83 VAL A O 1
ATOM 619 N N . LEU A 1 84 ? 11.157 0.146 -26.942 1.00 81.31 84 LEU A N 1
ATOM 620 C CA . LEU A 1 84 ? 10.614 -1.007 -27.659 1.00 81.31 84 LEU A CA 1
ATOM 621 C C . LEU A 1 84 ? 9.986 -0.610 -29.004 1.00 81.31 84 LEU A C 1
ATOM 623 O O . LEU A 1 84 ? 10.153 -1.327 -29.988 1.00 81.31 84 LEU A O 1
ATOM 627 N N . ARG A 1 85 ? 9.281 0.528 -29.062 1.00 80.50 85 ARG A N 1
ATOM 628 C CA . ARG A 1 85 ? 8.684 1.042 -30.305 1.00 80.50 85 ARG A CA 1
ATOM 629 C C . ARG A 1 85 ? 9.730 1.511 -31.312 1.00 80.50 85 ARG A C 1
ATOM 631 O O . ARG A 1 85 ? 9.532 1.309 -32.503 1.00 80.50 85 ARG A O 1
ATOM 638 N N . GLU A 1 86 ? 10.813 2.123 -30.846 1.00 80.44 86 GLU A N 1
ATOM 639 C CA . GLU A 1 86 ? 11.856 2.676 -31.716 1.00 80.44 86 GLU A CA 1
ATOM 640 C C . GLU A 1 86 ? 12.859 1.618 -32.200 1.00 80.44 86 GLU A C 1
ATOM 642 O O . GLU A 1 86 ? 13.291 1.673 -33.347 1.00 80.44 86 GLU A O 1
ATOM 647 N N . HIS A 1 87 ? 13.223 0.647 -31.354 1.00 75.00 87 HIS A N 1
ATOM 648 C CA . HIS A 1 87 ? 14.340 -0.274 -31.617 1.00 75.00 87 HIS A CA 1
ATOM 649 C C . HIS A 1 87 ? 13.934 -1.758 -31.691 1.00 75.00 87 HIS A C 1
ATOM 651 O O . HIS A 1 87 ? 14.776 -2.617 -31.970 1.00 75.00 87 HIS A O 1
ATOM 657 N N . GLY A 1 88 ? 12.659 -2.097 -31.464 1.00 73.81 88 GLY A N 1
ATOM 658 C CA . GLY A 1 88 ? 12.161 -3.473 -31.557 1.00 73.81 88 GLY A CA 1
ATOM 659 C C . GLY A 1 88 ? 12.950 -4.450 -30.675 1.00 73.81 88 GLY A C 1
ATOM 660 O O . GLY A 1 88 ? 13.263 -4.158 -29.525 1.00 73.81 88 GLY A O 1
ATOM 661 N N . LEU A 1 89 ? 13.312 -5.620 -31.211 1.00 66.06 89 LEU A N 1
ATOM 662 C CA . LEU A 1 89 ? 14.062 -6.653 -30.475 1.00 66.06 89 LEU A CA 1
ATOM 663 C C . LEU A 1 89 ? 15.526 -6.273 -30.173 1.00 66.06 89 LEU A C 1
ATOM 665 O O . LEU A 1 89 ? 16.133 -6.878 -29.291 1.00 66.06 89 LEU A O 1
ATOM 669 N N . ALA A 1 90 ? 16.087 -5.249 -30.830 1.00 65.62 90 ALA A N 1
ATOM 670 C CA . ALA A 1 90 ? 17.418 -4.730 -30.493 1.00 65.62 90 ALA A CA 1
ATOM 671 C C . ALA A 1 90 ? 17.432 -3.979 -29.143 1.00 65.62 90 ALA A C 1
ATOM 673 O O . ALA A 1 90 ? 18.493 -3.783 -28.549 1.00 65.62 90 ALA A O 1
ATOM 674 N N . ALA A 1 91 ? 16.253 -3.637 -28.604 1.00 66.00 91 ALA A N 1
ATOM 675 C CA . ALA A 1 91 ? 16.075 -3.037 -27.282 1.00 66.00 91 ALA A CA 1
ATOM 676 C C . ALA A 1 91 ? 16.559 -3.921 -26.119 1.00 66.00 91 ALA A C 1
ATOM 678 O O . ALA A 1 91 ? 16.746 -3.419 -25.010 1.00 66.00 91 ALA A O 1
ATOM 679 N N . TYR A 1 92 ? 16.798 -5.218 -26.348 1.00 63.75 92 TYR A N 1
ATOM 680 C CA . TYR A 1 92 ? 17.312 -6.124 -25.317 1.00 63.75 92 TYR A CA 1
ATOM 681 C C . TYR A 1 92 ? 18.680 -5.674 -24.772 1.00 63.75 92 TYR A C 1
ATOM 683 O O . TYR A 1 92 ? 18.985 -5.906 -23.605 1.00 63.75 92 TYR A O 1
ATOM 691 N N . GLY A 1 93 ? 19.475 -4.955 -25.577 1.00 65.44 93 GLY A N 1
ATOM 692 C CA . GLY A 1 93 ? 20.743 -4.357 -25.141 1.00 65.44 93 GLY A CA 1
ATOM 693 C C . GLY A 1 93 ? 20.589 -3.194 -24.150 1.00 65.44 93 GLY A C 1
ATOM 694 O O . GLY A 1 93 ? 21.522 -2.895 -23.412 1.00 65.44 93 GLY A O 1
ATOM 695 N N . ALA A 1 94 ? 19.411 -2.566 -24.086 1.00 73.38 94 ALA A N 1
ATOM 696 C CA . ALA A 1 94 ? 19.090 -1.503 -23.131 1.00 73.38 94 ALA A CA 1
ATOM 697 C C . ALA A 1 94 ? 18.433 -2.036 -21.840 1.00 73.38 94 ALA A C 1
ATOM 699 O O . ALA A 1 94 ? 17.975 -1.254 -21.000 1.00 73.38 94 ALA A O 1
ATOM 700 N N . TYR A 1 95 ? 18.365 -3.363 -21.674 1.00 78.44 95 TYR A N 1
ATOM 701 C CA . TYR A 1 95 ? 17.810 -3.993 -20.483 1.00 78.44 95 TYR A CA 1
ATOM 702 C C . TYR A 1 95 ? 18.605 -3.613 -19.229 1.00 78.44 95 TYR A C 1
ATOM 704 O O . TYR A 1 95 ? 19.834 -3.648 -19.195 1.00 78.44 95 TYR A O 1
ATOM 712 N N . SER A 1 96 ? 17.881 -3.290 -18.159 1.00 82.00 96 SER A N 1
ATOM 713 C CA . SER A 1 96 ? 18.465 -2.985 -16.858 1.00 82.00 96 SER A CA 1
ATOM 714 C C . SER A 1 96 ? 17.771 -3.799 -15.773 1.00 82.00 96 SER A C 1
ATOM 716 O O . SER A 1 96 ? 16.608 -3.554 -15.436 1.00 82.00 96 SER A O 1
ATOM 718 N N . SER A 1 97 ? 18.509 -4.735 -15.172 1.00 83.25 97 SER A N 1
ATOM 719 C CA . SER A 1 97 ? 18.039 -5.525 -14.025 1.00 83.25 97 SER A CA 1
ATOM 720 C C . SER A 1 97 ? 17.607 -4.635 -12.856 1.00 83.25 97 SER A C 1
ATOM 722 O O . SER A 1 97 ? 16.653 -4.945 -12.154 1.00 83.25 97 SER A O 1
ATOM 724 N N . VAL A 1 98 ? 18.272 -3.490 -12.690 1.00 84.12 98 VAL A N 1
ATOM 725 C CA . VAL A 1 98 ? 18.040 -2.506 -11.625 1.00 84.12 98 VAL A CA 1
ATOM 726 C C . VAL A 1 98 ? 16.655 -1.859 -11.759 1.00 84.12 98 VAL A C 1
ATOM 728 O O . VAL A 1 98 ? 15.875 -1.853 -10.808 1.00 84.12 98 VAL A O 1
ATOM 731 N N . ARG A 1 99 ? 16.297 -1.389 -12.963 1.00 84.31 99 ARG A N 1
ATOM 732 C CA . ARG A 1 99 ? 14.967 -0.808 -13.233 1.00 84.31 99 ARG A CA 1
ATOM 733 C C . ARG A 1 99 ? 13.856 -1.848 -13.097 1.00 84.31 99 ARG A C 1
ATOM 735 O O . ARG A 1 99 ? 12.784 -1.543 -12.583 1.00 84.31 99 ARG A O 1
ATOM 742 N N . THR A 1 100 ? 14.129 -3.080 -13.517 1.00 86.81 100 THR A N 1
ATOM 743 C CA . THR A 1 100 ? 13.176 -4.192 -13.414 1.00 86.81 100 THR A CA 1
ATOM 744 C C . THR A 1 100 ? 12.920 -4.568 -11.953 1.00 86.81 100 THR A C 1
ATOM 746 O O . THR A 1 100 ? 11.767 -4.691 -11.549 1.00 86.81 100 THR A O 1
ATOM 749 N N . ALA A 1 101 ? 13.972 -4.662 -11.133 1.00 86.62 101 ALA A N 1
ATOM 750 C CA . ALA A 1 101 ? 13.853 -4.919 -9.699 1.00 86.62 101 ALA A CA 1
ATOM 751 C C . ALA A 1 101 ? 13.026 -3.836 -8.991 1.00 86.62 101 ALA A C 1
ATOM 753 O O . ALA A 1 101 ? 12.132 -4.163 -8.212 1.00 86.62 101 ALA A O 1
ATOM 754 N N . PHE A 1 102 ? 13.253 -2.559 -9.318 1.00 86.88 102 PHE A N 1
ATOM 755 C CA . PHE A 1 102 ? 12.426 -1.464 -8.806 1.00 86.88 102 PHE A CA 1
ATOM 756 C C . PHE A 1 102 ? 10.941 -1.669 -9.130 1.00 86.88 102 PHE A C 1
ATOM 758 O O . PHE A 1 102 ? 10.097 -1.568 -8.242 1.00 86.88 102 PHE A O 1
ATOM 765 N N . CYS A 1 103 ? 10.618 -2.016 -10.381 1.00 87.69 103 CYS A N 1
ATOM 766 C CA . CYS A 1 103 ? 9.236 -2.257 -10.792 1.00 87.69 103 CYS A CA 1
ATOM 767 C C . CYS A 1 103 ? 8.587 -3.382 -9.980 1.00 87.69 103 CYS A C 1
ATOM 769 O O . CYS A 1 103 ? 7.454 -3.234 -9.530 1.00 87.69 103 CYS A O 1
ATOM 771 N N . VAL A 1 104 ? 9.313 -4.478 -9.743 1.00 88.19 104 VAL A N 1
ATOM 772 C CA . VAL A 1 104 ? 8.831 -5.596 -8.919 1.00 88.19 104 VAL A CA 1
ATOM 773 C C . VAL A 1 104 ? 8.532 -5.137 -7.492 1.00 88.19 104 VAL A C 1
ATOM 775 O O . VAL A 1 104 ? 7.455 -5.428 -6.979 1.00 88.19 104 VAL A O 1
ATOM 778 N N . VAL A 1 105 ? 9.436 -4.379 -6.864 1.00 88.00 105 VAL A N 1
ATOM 779 C CA . VAL A 1 105 ? 9.246 -3.868 -5.495 1.00 88.00 105 VAL A CA 1
ATOM 780 C C . VAL A 1 105 ? 7.995 -2.990 -5.402 1.00 88.00 105 VAL A C 1
ATOM 782 O O . VAL A 1 105 ? 7.179 -3.186 -4.501 1.00 88.00 105 VAL A O 1
ATOM 785 N N . VAL A 1 106 ? 7.799 -2.070 -6.352 1.00 88.56 106 VAL A N 1
ATOM 786 C CA . VAL A 1 106 ? 6.624 -1.182 -6.368 1.00 88.56 106 VAL A CA 1
ATOM 787 C C . VAL A 1 106 ? 5.332 -1.960 -6.629 1.00 88.56 106 VAL A C 1
ATOM 789 O O . VAL A 1 106 ? 4.326 -1.693 -5.976 1.00 88.56 106 VAL A O 1
ATOM 792 N N . LEU A 1 107 ? 5.344 -2.951 -7.527 1.00 90.06 107 LEU A N 1
ATOM 793 C CA . LEU A 1 107 ? 4.178 -3.802 -7.798 1.00 90.06 107 LEU A CA 1
ATOM 794 C C . LEU A 1 107 ? 3.781 -4.642 -6.580 1.00 90.06 107 LEU A C 1
ATOM 796 O O . LEU A 1 107 ? 2.601 -4.705 -6.237 1.00 90.06 107 LEU A O 1
ATOM 800 N N . VAL A 1 108 ? 4.755 -5.250 -5.897 1.00 89.56 108 VAL A N 1
ATOM 801 C CA . VAL A 1 108 ? 4.510 -6.010 -4.661 1.00 89.56 108 VAL A CA 1
ATOM 802 C C . VAL A 1 108 ? 3.985 -5.086 -3.561 1.00 89.56 108 VAL A C 1
ATOM 804 O O . VAL A 1 108 ? 3.011 -5.430 -2.890 1.00 89.56 108 VAL A O 1
ATOM 807 N N . GLY A 1 109 ? 4.562 -3.888 -3.417 1.00 88.00 109 GLY A N 1
ATOM 808 C CA . GLY A 1 109 ? 4.057 -2.863 -2.502 1.00 88.00 109 GLY A CA 1
ATOM 809 C C . GLY A 1 109 ? 2.620 -2.449 -2.816 1.00 88.00 109 GLY A C 1
ATOM 810 O O . GLY A 1 109 ? 1.798 -2.358 -1.908 1.00 88.00 109 GLY A O 1
ATOM 811 N N . GLY A 1 110 ? 2.288 -2.300 -4.101 1.00 88.94 110 GLY A N 1
ATOM 812 C CA . GLY A 1 110 ? 0.928 -2.064 -4.587 1.00 88.94 110 GLY A CA 1
ATOM 813 C C . GLY A 1 110 ? -0.043 -3.174 -4.194 1.00 88.94 110 GLY A C 1
ATOM 814 O O . GLY A 1 110 ? -1.132 -2.893 -3.696 1.00 88.94 110 GLY A O 1
ATOM 815 N N . GLY A 1 111 ? 0.371 -4.434 -4.351 1.00 91.06 111 GLY A N 1
ATOM 816 C CA . GLY A 1 111 ? -0.414 -5.597 -3.941 1.00 91.06 111 GLY A CA 1
ATOM 817 C C . GLY A 1 111 ? -0.697 -5.619 -2.438 1.00 91.06 111 GLY A C 1
ATOM 818 O O . GLY A 1 111 ? -1.846 -5.793 -2.030 1.00 91.06 111 GLY A O 1
ATOM 819 N N . ILE A 1 112 ? 0.324 -5.374 -1.610 1.00 88.25 112 ILE A N 1
ATOM 820 C CA . ILE A 1 112 ? 0.169 -5.297 -0.149 1.00 88.25 112 ILE A CA 1
ATOM 821 C C . ILE A 1 112 ? -0.739 -4.128 0.236 1.00 88.25 112 ILE A C 1
ATOM 823 O O . ILE A 1 112 ? -1.664 -4.316 1.024 1.00 88.25 112 ILE A O 1
ATOM 827 N N . ALA A 1 113 ? -0.531 -2.942 -0.341 1.00 90.56 113 ALA A N 1
ATOM 828 C CA . ALA A 1 113 ? -1.372 -1.775 -0.082 1.00 90.56 113 ALA A CA 1
ATOM 829 C C . ALA A 1 113 ? -2.846 -2.062 -0.410 1.00 90.56 113 ALA A C 1
ATOM 831 O O . ALA A 1 113 ? -3.723 -1.800 0.413 1.00 90.56 113 ALA A O 1
ATOM 832 N N . GLY A 1 114 ? -3.115 -2.674 -1.568 1.00 91.12 114 GLY A N 1
ATOM 833 C CA . GLY A 1 114 ? -4.460 -3.087 -1.966 1.00 91.12 114 GLY A CA 1
ATOM 834 C C . GLY A 1 114 ? -5.082 -4.092 -0.995 1.00 91.12 114 GLY A C 1
ATOM 835 O O . GLY A 1 114 ? -6.224 -3.912 -0.570 1.00 91.12 114 GLY A O 1
ATOM 836 N N . HIS A 1 115 ? -4.322 -5.111 -0.585 1.00 90.56 115 HIS A N 1
ATOM 837 C CA . HIS A 1 115 ? -4.782 -6.114 0.376 1.00 90.56 115 HIS A CA 1
ATOM 838 C C . HIS A 1 115 ? -5.112 -5.502 1.748 1.00 90.56 115 HIS A C 1
ATOM 840 O O . HIS A 1 115 ? -6.175 -5.764 2.311 1.00 90.56 115 HIS A O 1
ATOM 846 N N . VAL A 1 116 ? -4.245 -4.631 2.275 1.00 87.94 116 VAL A N 1
ATOM 847 C CA . VAL A 1 116 ? -4.477 -3.957 3.563 1.00 87.94 116 VAL A CA 1
ATOM 848 C C . VAL A 1 116 ? -5.681 -3.017 3.478 1.00 87.94 116 VAL A C 1
ATOM 850 O O . VAL A 1 116 ? -6.500 -3.000 4.395 1.00 87.94 116 VAL A O 1
ATOM 853 N N . CYS A 1 117 ? -5.850 -2.283 2.374 1.00 89.06 117 CYS A N 1
ATOM 854 C CA . CYS A 1 117 ? -7.042 -1.463 2.149 1.00 89.06 117 CYS A CA 1
ATOM 855 C C . CYS A 1 117 ? -8.324 -2.304 2.135 1.00 89.06 117 CYS A C 1
ATOM 857 O O . CYS A 1 117 ? -9.314 -1.910 2.752 1.00 89.06 117 CYS A O 1
ATOM 859 N N . TRP A 1 118 ? -8.311 -3.472 1.489 1.00 89.50 118 TRP A N 1
ATOM 860 C CA . TRP A 1 118 ? -9.447 -4.395 1.509 1.00 89.50 118 TRP A CA 1
ATOM 861 C C . TRP A 1 118 ? -9.790 -4.842 2.936 1.00 89.50 118 TRP A C 1
ATOM 863 O O . TRP A 1 118 ? -10.948 -4.760 3.353 1.00 89.50 118 TRP A O 1
ATOM 873 N N . MET A 1 119 ? -8.789 -5.259 3.719 1.00 85.12 119 MET A N 1
ATOM 874 C CA . MET A 1 119 ? -8.986 -5.636 5.124 1.00 85.12 119 MET A CA 1
ATOM 875 C C . MET A 1 119 ? -9.521 -4.470 5.964 1.00 85.12 119 MET A C 1
ATOM 877 O O . MET A 1 119 ? -10.439 -4.660 6.764 1.00 85.12 119 MET A O 1
ATOM 881 N N . ALA A 1 120 ? -9.004 -3.256 5.751 1.00 87.00 120 ALA A N 1
ATOM 882 C CA . ALA A 1 120 ? -9.455 -2.052 6.443 1.00 87.00 120 ALA A CA 1
ATOM 883 C C . ALA A 1 120 ? -10.932 -1.747 6.159 1.00 87.00 120 ALA A C 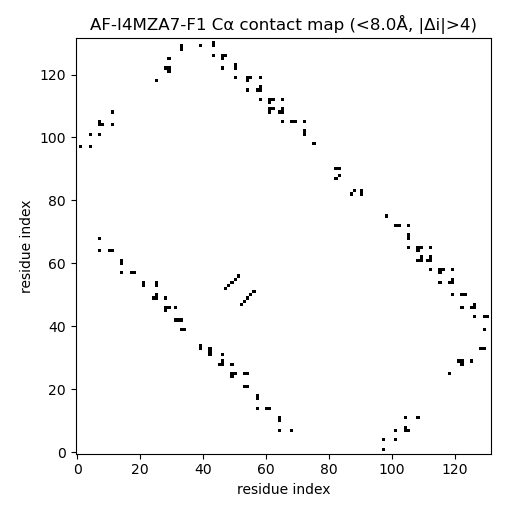1
ATOM 885 O O . ALA A 1 120 ? -11.682 -1.422 7.080 1.00 87.00 120 ALA A O 1
ATOM 886 N N . LEU A 1 121 ? -11.377 -1.899 4.906 1.00 86.69 121 LEU A N 1
ATOM 887 C CA . LEU A 1 121 ? -12.785 -1.745 4.529 1.00 86.69 121 LEU A CA 1
ATOM 888 C C . LEU A 1 121 ? -13.672 -2.814 5.183 1.00 86.69 121 LEU A C 1
ATOM 890 O O . LEU A 1 121 ? -14.761 -2.492 5.665 1.00 86.69 121 LEU A O 1
ATOM 894 N N . GLY A 1 122 ? -13.193 -4.060 5.255 1.00 84.75 122 GLY A N 1
ATOM 895 C CA . GLY A 1 122 ? -13.867 -5.151 5.961 1.00 84.75 122 GLY A CA 1
ATOM 896 C C . GLY A 1 122 ? -14.061 -4.854 7.452 1.00 84.75 122 GLY A C 1
ATOM 897 O O . GLY A 1 122 ? -15.191 -4.899 7.948 1.00 84.75 122 GLY A O 1
ATOM 898 N N . LEU A 1 123 ? -12.988 -4.459 8.152 1.00 83.75 123 LEU A N 1
ATOM 899 C CA . LEU A 1 123 ? -13.054 -4.051 9.562 1.00 83.75 123 LEU A CA 1
ATOM 900 C C . LEU A 1 123 ? -13.951 -2.827 9.765 1.00 83.75 123 LEU A C 1
ATOM 902 O O . LEU A 1 123 ? -14.727 -2.793 10.715 1.00 83.75 123 LEU A O 1
ATOM 906 N N . ALA A 1 124 ? -13.879 -1.828 8.883 1.00 84.12 124 ALA A N 1
ATOM 907 C CA . ALA A 1 124 ? -14.724 -0.640 8.969 1.00 84.12 124 ALA A CA 1
ATOM 908 C C . ALA A 1 124 ? -16.215 -0.992 8.822 1.00 84.12 124 ALA A C 1
ATOM 910 O O . ALA A 1 124 ? -17.059 -0.424 9.519 1.00 84.12 124 ALA A O 1
ATOM 911 N N . GLY A 1 125 ? -16.546 -1.955 7.956 1.00 83.69 125 GLY A N 1
ATOM 912 C CA . GLY A 1 125 ? -17.894 -2.507 7.835 1.00 83.69 125 GLY A CA 1
ATOM 913 C C . GLY A 1 125 ? -18.360 -3.200 9.119 1.00 83.69 125 GLY A C 1
ATOM 914 O O . GLY A 1 125 ? -19.474 -2.945 9.583 1.00 83.69 125 GLY A O 1
ATOM 915 N N . LEU A 1 126 ? -17.501 -4.024 9.726 1.00 80.69 126 LEU A N 1
ATOM 916 C CA . LEU A 1 126 ? -17.783 -4.700 10.996 1.00 80.69 126 LEU A CA 1
ATOM 917 C C . LEU A 1 126 ? -17.968 -3.699 12.146 1.00 80.69 126 LEU A C 1
ATOM 919 O O . LEU A 1 126 ? -18.940 -3.791 12.894 1.00 80.69 126 LEU A O 1
ATOM 92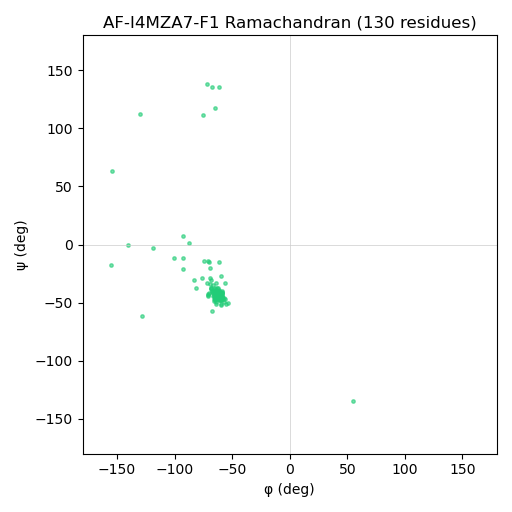3 N N . TRP A 1 127 ? -17.092 -2.698 12.241 1.00 81.50 127 TRP A N 1
ATOM 924 C CA . TRP A 1 127 ? -17.175 -1.628 13.235 1.00 81.50 127 TRP A CA 1
ATOM 925 C C . TRP A 1 127 ? -18.494 -0.853 13.132 1.00 81.50 127 TRP A C 1
ATOM 927 O O . TRP A 1 127 ? -19.163 -0.637 14.142 1.00 81.50 127 TRP A O 1
ATOM 937 N N . ARG A 1 128 ? -18.939 -0.508 11.912 1.00 80.75 128 ARG A N 1
ATOM 938 C CA . ARG A 1 128 ? -20.248 0.139 11.702 1.00 80.75 128 ARG A CA 1
ATOM 939 C C . ARG A 1 128 ? -21.413 -0.740 12.161 1.00 80.75 128 ARG A C 1
ATOM 941 O O . ARG A 1 128 ? -22.349 -0.219 12.755 1.00 80.75 128 ARG A O 1
ATOM 948 N N . ARG A 1 129 ? -21.356 -2.055 11.917 1.00 79.75 129 ARG A N 1
ATOM 949 C CA . ARG A 1 129 ? -22.391 -3.010 12.359 1.00 79.75 129 ARG A CA 1
ATOM 950 C C . ARG A 1 129 ? -22.418 -3.206 13.875 1.00 79.75 129 ARG A C 1
ATOM 952 O O . ARG A 1 129 ? -23.486 -3.423 14.427 1.00 79.75 129 ARG A O 1
ATOM 959 N N . LEU A 1 130 ? -21.263 -3.143 14.537 1.00 74.00 130 LEU A N 1
ATOM 960 C CA . LEU A 1 130 ? -21.158 -3.208 15.999 1.00 74.00 130 LEU A CA 1
ATOM 961 C C . LEU A 1 130 ? -21.661 -1.927 16.674 1.00 74.00 130 LEU A C 1
ATOM 963 O O . LEU A 1 130 ? -22.197 -2.000 17.777 1.00 74.00 130 LEU A O 1
ATOM 967 N N . LYS A 1 131 ? -21.473 -0.770 16.026 1.00 74.69 131 LYS A N 1
ATOM 968 C CA . LYS A 1 131 ? -21.931 0.535 16.520 1.00 74.69 131 LYS A CA 1
ATOM 969 C C . LYS A 1 131 ? -23.442 0.755 16.345 1.00 74.69 131 LYS A C 1
ATOM 971 O O . LYS A 1 131 ? -24.014 1.512 17.124 1.00 74.69 131 LYS A O 1
ATOM 976 N N . ALA A 1 132 ? -24.052 0.133 15.332 1.00 69.00 132 ALA A N 1
ATOM 977 C CA . ALA A 1 132 ? -25.502 0.117 15.105 1.00 69.00 132 ALA A CA 1
ATOM 978 C C . ALA A 1 132 ? -26.238 -0.797 16.105 1.00 69.00 132 ALA A C 1
ATOM 980 O O . ALA A 1 132 ? -27.377 -0.446 16.471 1.00 69.00 132 ALA A O 1
#